Protein AF-A0A662P7M4-F1 (afdb_monomer_lite)

Sequence (134 aa):
MKQVIGKIIYSILTGQDYRIYVLATINKRFVDKVQELTAEIFKYKRRGGDWLENLLEETYRKKGKKNKFKLLWFGGLNEKTVKNMTGGTSKKEVCLDLGKKNIEALKLLLRDFESGEELYQIRVRIRKEREEVE

pLDDT: mean 92.31, std 6.59, range [65.62, 97.25]

Radius of gyration: 19.37 Å; chains: 1; bounding box: 47×41×51 Å

Foldseek 3Di:
DVVLVVQLVVCVVVVHDSVVSVVVVVVVVVVVVVVVLLVQLVVLLVVDDPSLLVSLVVLLPDDDPVSLQSNQVSLVHDQVVLCVVVVGDSPSVSSSVSSVVSVVVVVVVVVVVVPDPDDDDDDDWRDDDPDIGD

Secondary structure (DSSP, 8-state):
-HHHHHHHHHHHHTT---HHHHHHHHHHHHHHHHHHHHHHHHHHHHH-SSHHHHHHHHHHHS-SHHHHHHHHHHTT--HHHHHHHTTS---HHHHHHHHHHHHHHHHHHHHHHHTSTTPPP----EEETTEEE-

Structure (mmCIF, N/CA/C/O backbone):
data_AF-A0A662P7M4-F1
#
_entry.id   AF-A0A662P7M4-F1
#
loop_
_atom_site.group_PDB
_atom_site.id
_atom_site.type_symbol
_atom_site.label_atom_id
_atom_site.label_alt_id
_atom_site.label_comp_id
_atom_site.label_asym_id
_atom_site.label_entity_id
_atom_site.label_seq_id
_atom_site.pdbx_PDB_ins_code
_atom_site.Cartn_x
_atom_site.Cartn_y
_atom_site.Cartn_z
_atom_site.occupancy
_atom_site.B_iso_or_equiv
_atom_site.auth_seq_id
_atom_site.auth_comp_id
_atom_site.auth_asym_id
_atom_site.auth_atom_id
_atom_site.pdbx_PDB_model_num
ATOM 1 N N . MET A 1 1 ? 9.884 -13.500 -16.780 1.00 67.56 1 MET A N 1
ATOM 2 C CA . MET A 1 1 ? 10.806 -12.341 -16.888 1.00 67.56 1 MET A CA 1
ATOM 3 C C . MET A 1 1 ? 11.870 -12.528 -17.960 1.00 67.56 1 MET A C 1
ATOM 5 O O . MET A 1 1 ? 11.949 -11.661 -18.815 1.00 67.56 1 MET A O 1
ATOM 9 N N . LYS A 1 2 ? 12.633 -13.637 -17.975 1.00 73.44 2 LYS A N 1
ATOM 10 C CA . LYS A 1 2 ? 13.684 -13.879 -18.988 1.00 73.44 2 LYS A CA 1
ATOM 11 C C . LYS A 1 2 ? 13.194 -13.710 -20.440 1.00 73.44 2 LYS A C 1
ATOM 13 O O . LYS A 1 2 ? 13.837 -13.018 -21.213 1.00 73.44 2 LYS A O 1
ATOM 18 N N . GLN A 1 3 ? 12.004 -14.222 -20.766 1.00 81.50 3 GLN A N 1
ATOM 19 C CA . GLN A 1 3 ? 11.399 -14.066 -22.100 1.00 81.50 3 GLN A CA 1
ATOM 20 C C . GLN A 1 3 ? 11.034 -12.611 -22.460 1.00 81.50 3 GLN A C 1
ATOM 22 O O . GLN A 1 3 ? 11.193 -12.210 -23.605 1.00 81.50 3 GLN A O 1
ATOM 27 N N . VAL A 1 4 ? 10.572 -11.800 -21.499 1.00 85.56 4 VAL A N 1
ATOM 28 C CA . VAL A 1 4 ? 10.200 -10.388 -21.743 1.00 85.56 4 VAL A CA 1
ATOM 29 C C . VAL A 1 4 ? 11.446 -9.523 -21.913 1.00 85.56 4 VAL A C 1
ATOM 31 O O . VAL A 1 4 ? 11.490 -8.690 -22.808 1.00 85.56 4 VAL A O 1
ATOM 34 N N . ILE A 1 5 ? 12.485 -9.767 -21.108 1.00 88.56 5 ILE A N 1
ATOM 35 C CA . ILE A 1 5 ? 13.785 -9.098 -21.254 1.00 88.56 5 ILE A CA 1
ATOM 36 C C . ILE A 1 5 ? 14.405 -9.438 -22.612 1.00 88.56 5 ILE A C 1
ATOM 38 O O . ILE A 1 5 ? 14.873 -8.537 -23.296 1.00 88.56 5 ILE A O 1
ATOM 42 N N . GLY A 1 6 ? 14.336 -10.703 -23.041 1.00 91.56 6 GLY A N 1
ATOM 43 C CA . GLY A 1 6 ? 14.779 -11.105 -24.378 1.00 91.56 6 GLY A CA 1
ATOM 44 C C . GLY A 1 6 ? 14.064 -10.335 -25.492 1.00 91.56 6 GLY A C 1
ATOM 45 O O . GLY A 1 6 ? 14.719 -9.835 -26.397 1.00 91.56 6 GLY A O 1
ATOM 46 N N . LYS A 1 7 ? 12.740 -10.151 -25.384 1.00 92.06 7 LYS A N 1
ATOM 47 C CA . LYS A 1 7 ? 11.961 -9.341 -26.337 1.00 92.06 7 LYS A CA 1
ATOM 48 C C . LYS A 1 7 ? 12.345 -7.860 -26.319 1.00 92.06 7 LYS A C 1
ATOM 50 O O . LYS A 1 7 ? 12.391 -7.251 -27.382 1.00 92.06 7 LYS A O 1
ATOM 55 N N . ILE A 1 8 ? 12.650 -7.295 -25.147 1.00 93.12 8 ILE A N 1
ATOM 56 C CA . ILE A 1 8 ? 13.154 -5.916 -25.027 1.00 93.12 8 ILE A CA 1
ATOM 57 C C . ILE A 1 8 ? 14.497 -5.788 -25.747 1.00 93.12 8 ILE A C 1
ATOM 59 O O . ILE A 1 8 ? 14.638 -4.919 -26.599 1.00 93.12 8 ILE A O 1
ATOM 63 N N . ILE A 1 9 ? 15.452 -6.670 -25.436 1.00 94.31 9 ILE A N 1
ATOM 64 C CA . ILE A 1 9 ? 16.792 -6.656 -26.037 1.00 94.31 9 ILE A CA 1
ATOM 65 C C . ILE A 1 9 ? 16.688 -6.806 -27.554 1.00 94.31 9 ILE A C 1
ATOM 67 O O . ILE A 1 9 ? 17.241 -5.986 -28.275 1.00 94.31 9 ILE A O 1
ATOM 71 N N . TYR A 1 10 ? 15.932 -7.795 -28.036 1.00 95.44 10 TYR A N 1
ATOM 72 C CA . TYR A 1 10 ? 15.714 -8.000 -29.466 1.00 95.44 10 TYR A CA 1
ATOM 73 C C . TYR A 1 10 ? 15.129 -6.751 -30.133 1.00 95.44 10 TYR A C 1
ATOM 75 O O . TYR A 1 10 ? 15.695 -6.265 -31.102 1.00 95.44 10 TYR A O 1
ATOM 83 N N . SER A 1 11 ? 14.060 -6.180 -29.566 1.00 95.38 11 SER A N 1
ATOM 84 C CA . SER A 1 11 ? 13.398 -5.002 -30.141 1.00 95.38 11 SER A CA 1
ATOM 85 C C . SER A 1 11 ? 14.331 -3.791 -30.203 1.00 95.38 11 SER A C 1
ATOM 87 O O . SER A 1 11 ? 14.336 -3.084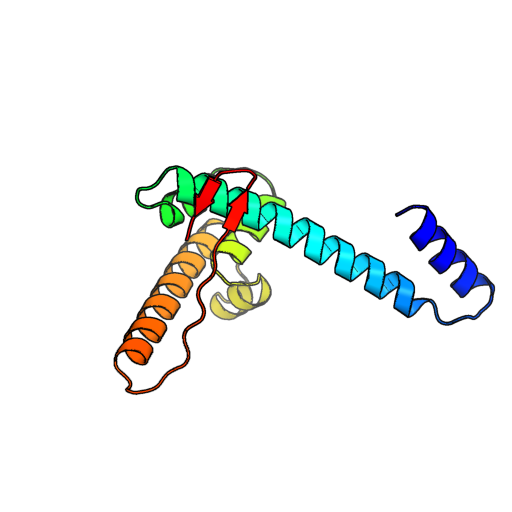 -31.204 1.00 95.38 11 SER A O 1
ATOM 89 N N . ILE A 1 12 ? 15.166 -3.584 -29.177 1.00 95.69 12 ILE A N 1
ATOM 90 C CA . ILE A 1 12 ? 16.203 -2.540 -29.182 1.00 95.69 12 ILE A CA 1
ATOM 91 C C . ILE A 1 12 ? 17.207 -2.788 -30.313 1.00 95.69 12 ILE A C 1
ATOM 93 O O . ILE A 1 12 ? 17.497 -1.872 -31.077 1.00 95.69 12 ILE A O 1
ATOM 97 N N . LEU A 1 13 ? 17.712 -4.020 -30.439 1.00 97.12 13 LEU A N 1
ATOM 98 C CA . LEU A 1 13 ? 18.697 -4.381 -31.463 1.00 97.12 13 LEU A CA 1
ATOM 99 C C . LEU A 1 13 ? 18.141 -4.257 -32.888 1.00 97.12 13 LEU A C 1
ATOM 101 O O . LEU A 1 13 ? 18.895 -3.949 -33.805 1.00 97.12 13 LEU A O 1
ATOM 105 N N . THR A 1 14 ? 16.838 -4.463 -33.081 1.00 96.94 14 THR A N 1
ATOM 106 C CA . THR A 1 14 ? 16.178 -4.366 -34.392 1.00 96.94 14 THR A CA 1
ATOM 107 C C . THR A 1 14 ? 15.501 -3.017 -34.652 1.00 96.94 14 THR A C 1
ATOM 109 O O . THR A 1 14 ? 14.762 -2.898 -35.625 1.00 96.94 14 THR A O 1
ATOM 112 N N . GLY A 1 15 ? 15.672 -2.014 -33.782 1.00 95.12 15 GLY A N 1
ATOM 113 C CA . GLY A 1 15 ? 15.034 -0.697 -33.934 1.00 95.12 15 GLY A CA 1
ATOM 114 C C . GLY A 1 15 ? 13.501 -0.706 -33.827 1.00 95.12 15 GLY A C 1
ATOM 115 O O . GLY A 1 15 ? 12.839 0.211 -34.304 1.00 95.12 15 GLY A O 1
ATOM 116 N N . GLN A 1 16 ? 12.924 -1.743 -33.217 1.00 96.12 16 GLN A N 1
ATOM 117 C CA . GLN A 1 16 ? 11.486 -1.874 -32.988 1.00 96.12 16 GLN A CA 1
ATOM 118 C C . GLN A 1 16 ? 11.072 -1.229 -31.658 1.00 96.12 16 GLN A C 1
ATOM 120 O O . GLN A 1 16 ? 11.851 -1.156 -30.703 1.00 96.12 16 GLN A O 1
ATOM 125 N N . ASP A 1 17 ?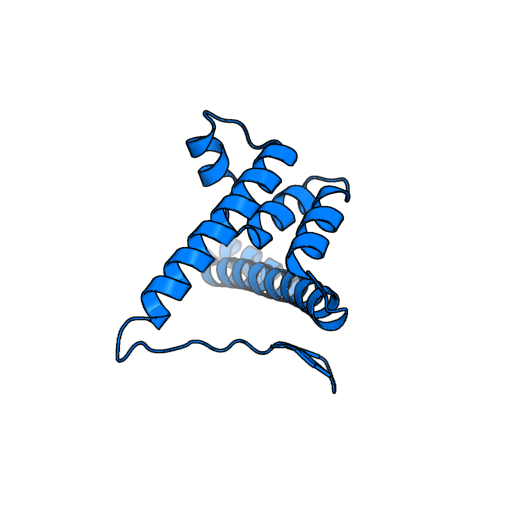 9.811 -0.796 -31.562 1.00 94.50 17 ASP A N 1
ATOM 126 C CA . ASP A 1 17 ? 9.284 -0.229 -30.320 1.00 94.50 17 ASP A CA 1
ATOM 127 C C . ASP A 1 17 ? 9.213 -1.291 -29.211 1.00 94.50 17 ASP A C 1
ATOM 129 O O . ASP A 1 17 ? 8.397 -2.213 -29.223 1.00 94.50 17 ASP A O 1
ATOM 133 N N . TYR A 1 18 ? 10.076 -1.134 -28.212 1.00 94.69 18 TYR A N 1
ATOM 134 C CA . TYR A 1 18 ? 10.198 -2.045 -27.080 1.00 94.69 18 TYR A CA 1
ATOM 135 C C . TYR A 1 18 ? 9.332 -1.635 -25.878 1.00 94.69 18 TYR A C 1
ATOM 137 O O . TYR A 1 18 ? 9.244 -2.382 -24.894 1.00 94.69 18 TYR A O 1
ATOM 145 N N . ARG A 1 19 ? 8.698 -0.451 -25.910 1.00 95.25 19 ARG A N 1
ATOM 146 C CA . ARG A 1 19 ? 8.031 0.148 -24.740 1.00 95.25 19 ARG A CA 1
ATOM 147 C C . ARG A 1 19 ? 6.887 -0.710 -24.220 1.00 95.25 19 ARG A C 1
ATOM 149 O O . ARG A 1 19 ? 6.701 -0.788 -23.007 1.00 95.25 19 ARG A O 1
ATOM 156 N N . ILE A 1 20 ? 6.185 -1.432 -25.092 1.00 94.00 20 ILE A N 1
ATOM 157 C CA . ILE A 1 20 ? 5.111 -2.347 -24.683 1.00 94.00 20 ILE A CA 1
ATOM 158 C C . ILE A 1 20 ? 5.611 -3.443 -23.726 1.00 94.00 20 ILE A C 1
ATOM 160 O O . ILE A 1 20 ? 4.949 -3.774 -22.741 1.00 94.00 20 ILE A O 1
ATOM 164 N N . TYR A 1 21 ? 6.824 -3.955 -23.940 1.00 93.69 21 TYR A N 1
ATOM 165 C CA . TYR A 1 21 ? 7.429 -4.978 -23.083 1.00 93.69 21 TYR A CA 1
ATOM 166 C C . TYR A 1 21 ? 7.939 -4.397 -21.755 1.00 93.69 21 TYR A C 1
ATOM 168 O O . TYR A 1 21 ? 7.907 -5.065 -20.714 1.00 93.69 21 TYR A O 1
ATOM 176 N N . VAL A 1 22 ? 8.368 -3.133 -21.765 1.00 93.31 22 VAL A N 1
ATOM 177 C CA . VAL A 1 22 ? 8.705 -2.387 -20.543 1.00 93.31 22 VAL A CA 1
ATOM 178 C C . VAL A 1 22 ? 7.452 -2.157 -19.703 1.00 93.31 22 VAL A C 1
ATOM 180 O O . VAL A 1 22 ? 7.458 -2.478 -18.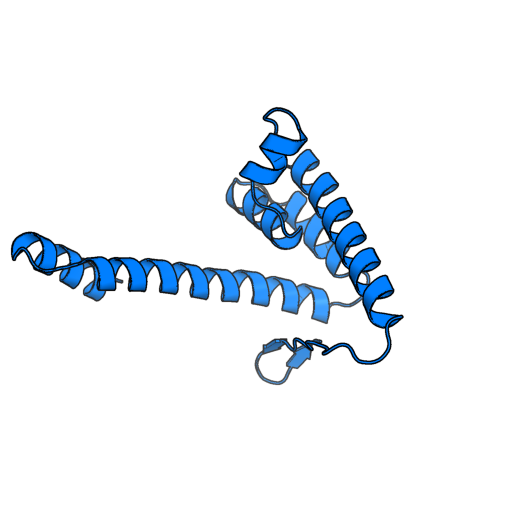514 1.00 93.31 22 VAL A O 1
ATOM 183 N N . LEU A 1 23 ? 6.357 -1.702 -20.318 1.00 94.00 23 LEU A N 1
ATOM 184 C CA . LEU A 1 23 ? 5.063 -1.540 -19.654 1.00 94.00 23 LEU A CA 1
ATOM 185 C C . LEU A 1 23 ? 4.564 -2.864 -19.073 1.00 94.00 23 LEU A C 1
ATOM 187 O O . LEU A 1 23 ? 4.165 -2.904 -17.913 1.00 94.00 23 LEU A O 1
ATOM 191 N N . ALA A 1 24 ? 4.686 -3.972 -19.810 1.00 93.12 24 ALA A N 1
ATOM 192 C CA . ALA A 1 24 ? 4.354 -5.297 -19.287 1.00 93.12 24 ALA A CA 1
ATOM 193 C C . ALA A 1 24 ? 5.169 -5.651 -18.027 1.00 93.12 24 ALA A C 1
ATOM 195 O O . ALA A 1 24 ? 4.641 -6.224 -17.072 1.00 93.12 24 ALA A O 1
ATOM 196 N N . THR A 1 25 ? 6.449 -5.271 -17.983 1.00 92.06 25 THR A N 1
ATOM 197 C CA . THR A 1 25 ? 7.308 -5.483 -16.808 1.00 92.06 25 THR A CA 1
ATOM 198 C C . THR A 1 25 ? 6.884 -4.611 -15.623 1.00 92.06 25 THR A C 1
ATOM 200 O O . THR A 1 25 ? 6.872 -5.089 -14.487 1.00 92.06 25 THR A O 1
ATOM 203 N N . ILE A 1 26 ? 6.508 -3.354 -15.870 1.00 92.81 26 ILE A N 1
ATOM 204 C CA . ILE A 1 26 ? 5.983 -2.437 -14.846 1.00 92.81 26 ILE A CA 1
ATOM 205 C C . ILE A 1 26 ? 4.659 -2.969 -14.288 1.00 92.81 26 ILE A C 1
ATOM 207 O O . ILE A 1 26 ? 4.525 -3.108 -13.073 1.00 92.81 26 ILE A O 1
ATOM 211 N N . ASN A 1 27 ? 3.729 -3.357 -15.162 1.00 93.81 27 ASN A N 1
ATOM 212 C CA . ASN A 1 27 ? 2.427 -3.906 -14.784 1.00 93.81 27 ASN A CA 1
ATOM 213 C C . ASN A 1 27 ? 2.573 -5.192 -13.972 1.00 93.81 27 ASN A C 1
ATOM 215 O O . ASN A 1 27 ? 1.902 -5.358 -12.957 1.00 93.81 27 ASN A O 1
ATOM 219 N N . LYS A 1 28 ? 3.511 -6.073 -14.340 1.00 93.12 28 LYS A N 1
ATOM 220 C CA . LYS A 1 28 ? 3.813 -7.254 -13.527 1.00 93.12 28 LYS A CA 1
ATOM 221 C C . LYS A 1 28 ? 4.270 -6.870 -12.118 1.00 93.12 28 LYS A C 1
ATOM 223 O O . LYS A 1 28 ? 3.758 -7.415 -11.149 1.00 93.12 28 LYS A O 1
ATOM 228 N N . ARG A 1 29 ? 5.209 -5.924 -11.990 1.00 92.50 29 ARG A N 1
ATOM 229 C CA . ARG A 1 29 ? 5.690 -5.459 -10.675 1.00 92.50 29 ARG A CA 1
ATOM 230 C C . ARG A 1 29 ? 4.568 -4.843 -9.843 1.00 92.50 29 ARG A C 1
ATOM 232 O O . ARG A 1 29 ? 4.560 -5.026 -8.629 1.00 92.50 29 ARG A O 1
ATOM 239 N N . PHE A 1 30 ? 3.646 -4.128 -10.484 1.00 93.62 30 PHE A N 1
ATOM 240 C CA . PHE A 1 30 ? 2.454 -3.594 -9.836 1.00 93.62 30 PHE A CA 1
ATOM 241 C C . PHE A 1 30 ? 1.564 -4.722 -9.300 1.00 93.62 30 PHE A C 1
ATOM 243 O O . PHE A 1 30 ? 1.287 -4.741 -8.106 1.00 93.62 30 PHE A O 1
ATOM 250 N N . VAL A 1 31 ? 1.201 -5.705 -10.130 1.00 95.81 31 VAL A N 1
ATOM 251 C CA . VAL A 1 31 ? 0.368 -6.847 -9.709 1.00 95.81 31 VAL A CA 1
ATOM 252 C C . VAL A 1 31 ? 1.037 -7.648 -8.591 1.00 95.81 31 VAL A C 1
ATOM 254 O O . VAL A 1 31 ? 0.402 -7.911 -7.572 1.00 95.81 31 VAL A O 1
ATOM 257 N N . ASP A 1 32 ? 2.327 -7.971 -8.731 1.00 95.56 32 ASP A N 1
ATOM 258 C CA . ASP A 1 32 ? 3.095 -8.685 -7.703 1.00 95.56 32 ASP A CA 1
ATOM 259 C C . ASP A 1 32 ? 3.086 -7.890 -6.372 1.00 95.56 32 ASP A C 1
ATOM 261 O O . ASP A 1 32 ? 3.008 -8.466 -5.284 1.00 95.56 32 ASP A O 1
ATOM 265 N N . LYS A 1 33 ? 3.127 -6.548 -6.438 1.00 94.56 33 LYS A N 1
ATOM 266 C CA . LYS A 1 33 ? 3.054 -5.681 -5.256 1.00 94.56 33 LYS A CA 1
ATOM 267 C C . LYS A 1 33 ? 1.664 -5.653 -4.630 1.00 94.56 33 LYS A C 1
ATOM 269 O O . LYS A 1 33 ? 1.569 -5.735 -3.408 1.00 94.56 33 LYS A O 1
ATOM 274 N N . VAL A 1 34 ? 0.618 -5.529 -5.444 1.00 94.50 34 VAL A N 1
ATOM 275 C CA . VAL A 1 34 ? -0.774 -5.561 -4.983 1.00 94.50 34 VAL A CA 1
ATOM 276 C C . VAL A 1 34 ? -1.032 -6.878 -4.261 1.00 94.50 34 VAL A C 1
ATOM 278 O O . VAL A 1 34 ? -1.463 -6.849 -3.117 1.00 94.50 34 VAL A O 1
ATOM 281 N N . GLN A 1 35 ? -0.648 -8.015 -4.849 1.00 95.75 35 GLN A N 1
ATOM 282 C CA . GLN A 1 35 ? -0.781 -9.321 -4.196 1.00 95.75 35 GLN A CA 1
ATOM 283 C C . GLN A 1 35 ? -0.056 -9.387 -2.846 1.00 95.75 35 GLN A C 1
ATOM 285 O O . GLN A 1 35 ? -0.627 -9.874 -1.871 1.00 95.75 35 GLN A O 1
ATOM 290 N N . GLU A 1 36 ? 1.177 -8.873 -2.760 1.00 95.88 36 GLU A N 1
ATOM 291 C CA . GLU A 1 36 ? 1.928 -8.825 -1.500 1.00 95.88 36 GLU A CA 1
ATOM 292 C C . GLU A 1 36 ? 1.188 -8.019 -0.417 1.00 95.88 36 GLU A C 1
ATOM 294 O O . GLU A 1 36 ? 1.056 -8.487 0.714 1.00 95.88 36 GLU A O 1
ATOM 299 N N . LEU A 1 37 ? 0.696 -6.823 -0.752 1.00 96.06 37 LEU A N 1
ATOM 300 C CA . LEU A 1 37 ? 0.004 -5.950 0.202 1.00 96.06 37 LEU A CA 1
ATOM 301 C C . LEU A 1 37 ? -1.366 -6.510 0.596 1.00 96.06 37 LEU A C 1
ATOM 303 O O . LEU A 1 37 ? -1.697 -6.527 1.780 1.00 96.06 37 LEU A O 1
ATOM 307 N N . THR A 1 38 ? -2.132 -7.025 -0.367 1.00 96.19 38 THR A N 1
ATOM 308 C CA . THR A 1 38 ? -3.428 -7.674 -0.135 1.00 96.19 38 THR A CA 1
ATOM 309 C C . THR A 1 38 ? -3.286 -8.884 0.786 1.00 96.19 38 THR A C 1
ATOM 311 O O . THR A 1 38 ? -4.102 -9.056 1.687 1.00 96.19 38 THR A O 1
ATOM 314 N N . ALA A 1 39 ? -2.235 -9.696 0.624 1.00 96.44 39 ALA A N 1
ATOM 315 C CA . ALA A 1 39 ? -1.977 -10.836 1.502 1.00 96.44 39 ALA A CA 1
ATOM 316 C C . ALA A 1 39 ? -1.681 -10.410 2.951 1.00 96.44 39 ALA A C 1
ATOM 318 O O . ALA A 1 39 ? -2.123 -11.076 3.891 1.00 96.44 39 ALA A O 1
ATOM 319 N N . GLU A 1 40 ? -0.957 -9.303 3.148 1.00 96.50 40 GLU A N 1
ATOM 320 C CA . GLU A 1 40 ? -0.758 -8.742 4.485 1.00 96.50 40 GLU A CA 1
ATOM 321 C C . GLU A 1 40 ? -2.079 -8.235 5.063 1.00 96.50 40 GLU A C 1
ATOM 323 O O . GLU A 1 40 ? -2.454 -8.683 6.143 1.00 96.50 40 GLU A O 1
ATOM 328 N N . ILE A 1 41 ? -2.831 -7.406 4.332 1.00 96.69 41 ILE A N 1
ATOM 329 C CA . ILE A 1 41 ? -4.139 -6.898 4.781 1.00 96.69 41 ILE A CA 1
ATOM 330 C C . ILE A 1 41 ? -5.065 -8.053 5.178 1.00 96.69 41 ILE A C 1
ATOM 332 O O . ILE A 1 41 ? -5.622 -8.031 6.274 1.00 96.69 41 ILE A O 1
ATOM 336 N N . PHE A 1 42 ? -5.166 -9.094 4.346 1.00 97.00 42 PHE A N 1
ATOM 337 C CA . PHE A 1 42 ? -5.965 -10.286 4.632 1.00 97.00 42 PHE A CA 1
ATOM 338 C C . PHE A 1 42 ? -5.587 -10.923 5.972 1.00 97.00 42 PHE A C 1
ATOM 340 O O . PHE A 1 42 ? -6.450 -11.209 6.799 1.00 97.00 42 PHE A O 1
ATOM 347 N N . LYS A 1 43 ? -4.283 -11.112 6.215 1.00 96.44 43 LYS A N 1
ATOM 348 C CA . LYS A 1 43 ? -3.777 -11.721 7.449 1.00 96.44 43 LYS A CA 1
ATOM 349 C C . LYS A 1 43 ? -4.179 -10.919 8.688 1.00 96.44 43 LYS A C 1
ATOM 351 O O . LYS A 1 43 ? -4.552 -11.527 9.687 1.00 96.44 43 LYS A O 1
ATOM 356 N N . TYR A 1 44 ? -4.078 -9.590 8.646 1.00 97.12 44 TYR A N 1
ATOM 357 C CA . TYR A 1 44 ? -4.451 -8.756 9.792 1.00 97.12 44 TYR A CA 1
ATOM 358 C C . TYR A 1 44 ? -5.965 -8.668 9.958 1.00 97.12 44 TYR A C 1
ATOM 360 O O . TYR A 1 44 ? -6.438 -8.863 11.071 1.00 97.12 44 TYR A O 1
ATOM 368 N N . LYS A 1 45 ? -6.731 -8.483 8.875 1.00 95.94 45 LYS A N 1
ATOM 369 C CA . LYS A 1 45 ? -8.200 -8.495 8.942 1.00 95.94 45 LYS A CA 1
ATOM 370 C C . LYS A 1 45 ? -8.737 -9.797 9.530 1.00 95.94 45 LYS A C 1
ATOM 372 O O . LYS A 1 45 ? -9.578 -9.757 10.419 1.00 95.94 45 LYS A O 1
ATOM 377 N N . ARG A 1 46 ? -8.193 -10.947 9.113 1.00 95.44 46 ARG A N 1
ATOM 378 C CA . ARG A 1 46 ? -8.580 -12.265 9.641 1.00 95.44 46 ARG A CA 1
ATOM 379 C C . ARG A 1 46 ? -8.303 -12.418 11.142 1.00 95.44 46 ARG A C 1
ATOM 381 O O . ARG A 1 46 ? -9.048 -13.113 11.821 1.00 95.44 46 ARG A O 1
ATOM 388 N N . ARG A 1 47 ? -7.238 -11.799 11.666 1.00 94.06 47 ARG A N 1
ATOM 389 C CA . ARG A 1 47 ? -6.935 -11.810 13.111 1.00 94.06 47 ARG A CA 1
ATOM 390 C C . ARG A 1 47 ? -7.966 -11.023 13.932 1.00 94.06 47 ARG A C 1
ATOM 392 O O . ARG A 1 47 ? -8.083 -11.285 15.124 1.00 94.06 47 ARG A O 1
ATOM 399 N N . GLY A 1 48 ? -8.698 -10.096 13.310 1.00 91.81 48 GLY A N 1
ATOM 400 C CA . GLY A 1 48 ? -9.668 -9.232 13.979 1.00 91.81 48 GLY A CA 1
ATOM 401 C C . GLY A 1 48 ? -9.024 -8.146 14.849 1.00 91.81 48 GLY A C 1
ATOM 402 O O . GLY A 1 48 ? -7.831 -7.852 14.732 1.00 91.81 48 GLY A O 1
ATOM 403 N N . GLY A 1 49 ? -9.838 -7.536 15.717 1.00 93.62 49 GLY A N 1
ATOM 404 C CA . GLY A 1 49 ? -9.437 -6.411 16.567 1.00 93.62 49 GLY A CA 1
ATOM 405 C C . GLY A 1 49 ? -9.130 -5.142 15.768 1.00 93.62 49 GLY A C 1
ATOM 406 O O . GLY A 1 49 ? -9.636 -4.955 14.658 1.00 93.62 49 GLY A O 1
ATOM 407 N N . ASP A 1 50 ? -8.270 -4.280 16.315 1.00 94.69 50 ASP A N 1
ATOM 408 C CA . ASP A 1 50 ? -7.750 -3.109 15.598 1.00 94.69 50 ASP A CA 1
ATOM 409 C C . ASP A 1 50 ? -6.677 -3.531 14.579 1.00 94.69 50 ASP A C 1
ATOM 411 O O . ASP A 1 50 ? -5.469 -3.342 14.744 1.00 94.69 50 ASP A O 1
ATOM 415 N N . TRP A 1 51 ? -7.124 -4.238 13.543 1.00 95.50 51 TRP A N 1
ATOM 416 C CA . TRP A 1 51 ? -6.253 -4.871 12.559 1.00 95.50 51 TRP A CA 1
ATOM 417 C C . TRP A 1 51 ? -5.358 -3.858 11.835 1.00 95.50 51 TRP A C 1
ATOM 419 O O . TRP A 1 51 ? -4.239 -4.202 11.450 1.00 95.50 51 TRP A O 1
ATOM 429 N N . LEU A 1 52 ? -5.844 -2.628 11.642 1.00 95.38 52 LEU A N 1
ATOM 430 C CA . LEU A 1 52 ? -5.146 -1.586 10.901 1.00 95.38 52 LEU A CA 1
ATOM 431 C C . LEU A 1 52 ? -4.019 -0.986 11.737 1.00 95.38 52 LEU A C 1
ATOM 433 O O . LEU A 1 52 ? -2.892 -0.898 11.251 1.00 95.38 52 LEU A O 1
ATOM 437 N N . GLU A 1 53 ? -4.288 -0.652 12.999 1.00 95.56 53 GLU A N 1
ATOM 438 C CA . GLU A 1 53 ? -3.253 -0.183 13.918 1.00 95.56 53 GLU A CA 1
ATOM 439 C C . GLU A 1 53 ? -2.164 -1.248 14.095 1.00 95.56 53 GLU A C 1
ATOM 441 O O . GLU A 1 53 ? -0.972 -0.972 13.930 1.00 95.56 53 GLU A O 1
ATOM 446 N N . ASN A 1 54 ? -2.570 -2.505 14.298 1.00 96.75 54 ASN A N 1
ATOM 447 C CA . ASN A 1 54 ? -1.643 -3.631 14.391 1.00 96.75 54 ASN A CA 1
ATOM 448 C C . ASN A 1 54 ? -0.790 -3.790 13.120 1.00 96.75 54 ASN A C 1
ATOM 450 O O . ASN A 1 54 ? 0.421 -4.009 13.211 1.00 96.75 54 ASN A O 1
ATOM 454 N N . LEU A 1 55 ? -1.388 -3.645 11.931 1.00 97.25 55 LEU A N 1
ATOM 455 C CA . LEU A 1 55 ? -0.672 -3.689 10.654 1.00 97.25 55 LEU A CA 1
ATOM 456 C C . LEU A 1 55 ? 0.395 -2.590 10.566 1.00 97.25 55 LEU A C 1
ATOM 458 O O . LEU A 1 55 ? 1.527 -2.867 10.149 1.00 97.25 55 LEU A O 1
ATOM 462 N N . LEU A 1 56 ? 0.052 -1.357 10.944 1.00 96.94 56 LEU A N 1
ATOM 463 C CA . LEU A 1 56 ? 0.958 -0.210 10.886 1.00 96.94 56 LEU A CA 1
ATOM 464 C C . LEU A 1 56 ? 2.104 -0.348 11.894 1.00 96.94 56 LEU A C 1
ATOM 466 O O . LEU A 1 56 ? 3.268 -0.223 11.505 1.00 96.94 56 LEU A O 1
ATOM 470 N N . GLU A 1 57 ? 1.802 -0.684 13.147 1.00 96.00 57 GLU A N 1
ATOM 471 C CA . GLU A 1 57 ? 2.784 -0.836 14.225 1.00 96.00 57 GLU A CA 1
ATOM 472 C C . GLU A 1 57 ? 3.749 -2.002 13.978 1.00 96.00 57 GLU A C 1
ATOM 474 O O . GLU A 1 57 ? 4.975 -1.845 14.050 1.00 96.00 57 GLU A O 1
ATOM 479 N N . GLU A 1 58 ? 3.242 -3.179 13.598 1.00 96.25 58 GLU A N 1
ATOM 480 C CA . GLU A 1 58 ? 4.103 -4.312 13.247 1.00 96.25 58 GLU A CA 1
ATOM 481 C C . GLU A 1 58 ? 4.971 -3.991 12.015 1.00 96.25 58 GLU A C 1
ATOM 483 O O . GLU A 1 58 ? 6.155 -4.344 11.969 1.00 96.25 58 GLU A O 1
ATOM 488 N N . THR A 1 59 ? 4.437 -3.275 11.017 1.00 96.69 59 THR A N 1
ATOM 489 C CA . THR A 1 59 ? 5.217 -2.826 9.848 1.00 96.69 59 THR A CA 1
ATOM 490 C C . THR A 1 59 ? 6.281 -1.796 10.237 1.00 96.69 59 THR A C 1
ATOM 492 O O . THR A 1 59 ? 7.412 -1.836 9.729 1.00 96.69 59 THR A O 1
ATOM 495 N N . TYR A 1 60 ? 5.969 -0.902 11.175 1.00 96.19 60 TYR A N 1
ATOM 496 C CA . TYR A 1 60 ? 6.898 0.072 11.736 1.00 96.19 60 TYR A CA 1
ATOM 497 C C . TYR A 1 60 ? 8.055 -0.593 12.502 1.00 96.19 60 TYR A C 1
ATOM 499 O O . TYR A 1 60 ? 9.206 -0.181 12.346 1.00 96.19 60 TYR A O 1
ATOM 507 N N . ARG A 1 61 ? 7.818 -1.698 13.210 1.00 96.44 61 ARG A N 1
ATOM 508 C CA . ARG A 1 61 ? 8.881 -2.434 13.921 1.00 96.44 61 ARG A CA 1
ATOM 509 C C . ARG A 1 61 ? 9.840 -3.185 12.988 1.00 96.44 61 ARG A C 1
ATOM 511 O O . ARG A 1 61 ? 11.020 -3.343 13.301 1.00 96.44 61 ARG A O 1
ATOM 518 N N . LYS A 1 62 ? 9.386 -3.620 11.805 1.00 95.19 62 LYS A N 1
ATOM 519 C CA . LYS A 1 62 ? 10.233 -4.358 10.842 1.00 95.19 62 LYS A CA 1
ATOM 520 C C . LYS A 1 62 ? 11.339 -3.476 10.239 1.00 95.19 62 LYS A C 1
ATOM 522 O O . LYS A 1 62 ? 11.070 -2.430 9.645 1.00 95.19 62 LYS A O 1
ATOM 527 N N . LYS A 1 63 ? 12.598 -3.916 10.300 1.00 90.75 63 LYS A N 1
ATOM 528 C CA . LYS A 1 63 ? 13.753 -3.179 9.743 1.00 90.75 63 LYS A CA 1
ATOM 529 C C . LYS A 1 63 ? 13.758 -3.152 8.205 1.00 90.75 63 LYS A C 1
ATOM 531 O O . LYS A 1 63 ? 13.148 -3.994 7.553 1.00 90.75 63 LYS A O 1
ATOM 536 N N . GLY A 1 64 ? 14.479 -2.196 7.619 1.00 89.50 64 GLY A N 1
ATOM 537 C CA . GLY A 1 64 ? 14.765 -2.143 6.180 1.00 89.50 64 GLY A CA 1
ATOM 538 C C . GLY A 1 64 ? 13.877 -1.196 5.363 1.00 89.50 64 GLY A C 1
ATOM 539 O O . GLY A 1 64 ? 12.704 -0.967 5.665 1.00 89.50 64 GLY A O 1
ATOM 540 N N . LYS A 1 65 ? 14.451 -0.666 4.272 1.00 88.06 65 LYS A N 1
ATOM 541 C CA . LYS A 1 65 ? 13.835 0.355 3.400 1.00 88.06 65 LYS A CA 1
ATOM 542 C C . LYS A 1 65 ? 12.485 -0.082 2.820 1.00 88.06 65 LYS A C 1
ATOM 544 O O . LYS A 1 65 ? 11.570 0.728 2.713 1.00 88.06 65 LYS A O 1
ATOM 549 N N . LYS A 1 66 ? 12.327 -1.375 2.509 1.00 91.06 66 LYS A N 1
ATOM 550 C CA . LYS A 1 66 ? 11.069 -1.944 1.996 1.00 91.06 66 LYS A CA 1
ATOM 551 C C . LYS A 1 66 ? 9.896 -1.708 2.956 1.00 91.06 66 LYS A C 1
ATOM 553 O O . LYS A 1 66 ? 8.806 -1.382 2.503 1.00 91.06 66 LYS A O 1
ATOM 558 N N . ASN A 1 67 ? 10.124 -1.820 4.264 1.00 93.19 67 ASN A N 1
ATOM 559 C CA . ASN A 1 67 ? 9.067 -1.652 5.262 1.00 93.19 67 ASN A CA 1
ATOM 560 C C . ASN A 1 67 ? 8.694 -0.182 5.482 1.00 93.19 67 ASN A C 1
ATOM 562 O O . ASN A 1 67 ? 7.542 0.099 5.786 1.00 93.19 67 ASN A O 1
ATOM 566 N N . LYS A 1 68 ? 9.616 0.767 5.250 1.00 93.56 68 LYS A N 1
ATOM 567 C CA . LYS A 1 68 ? 9.261 2.197 5.170 1.00 93.56 68 LYS A CA 1
ATOM 568 C C . LYS A 1 68 ? 8.274 2.454 4.024 1.00 93.56 68 LYS A C 1
ATOM 570 O O . LYS A 1 68 ? 7.285 3.144 4.225 1.00 93.56 68 LYS A O 1
ATOM 575 N N . PHE A 1 69 ? 8.512 1.882 2.842 1.00 93.50 69 PHE A N 1
ATOM 576 C CA . PHE A 1 69 ? 7.585 2.047 1.716 1.00 93.50 69 PHE A CA 1
ATOM 577 C C . PHE A 1 69 ? 6.235 1.374 1.953 1.00 93.50 69 PHE A C 1
ATOM 579 O O . PHE A 1 69 ? 5.214 1.978 1.659 1.00 93.50 69 PHE A O 1
ATOM 586 N N . LYS A 1 70 ? 6.213 0.170 2.538 1.00 95.44 70 LYS A N 1
ATOM 587 C CA . LYS A 1 70 ? 4.951 -0.470 2.937 1.00 95.44 70 LYS A CA 1
ATOM 588 C C . LYS A 1 70 ? 4.150 0.389 3.901 1.00 95.44 70 LYS A C 1
ATOM 590 O O . LYS A 1 70 ? 2.954 0.535 3.710 1.00 95.44 70 LYS A O 1
ATOM 595 N N . LEU A 1 71 ? 4.818 0.982 4.886 1.00 95.69 71 LEU A N 1
ATOM 596 C CA . LEU A 1 71 ? 4.172 1.869 5.842 1.00 95.69 71 LEU A CA 1
ATOM 597 C C . LEU A 1 71 ? 3.523 3.078 5.153 1.00 95.69 71 LEU A C 1
ATOM 599 O O . LEU A 1 71 ? 2.372 3.388 5.432 1.00 95.69 71 LEU A O 1
ATOM 603 N N . LEU A 1 72 ? 4.234 3.702 4.208 1.00 95.38 72 LEU A N 1
ATOM 604 C CA . LEU A 1 72 ? 3.679 4.771 3.376 1.00 95.38 72 LEU A CA 1
ATOM 605 C C . LEU A 1 72 ? 2.450 4.293 2.590 1.00 95.38 72 LEU A C 1
ATOM 607 O O . LEU A 1 72 ? 1.418 4.951 2.629 1.00 95.38 72 LEU A O 1
ATOM 611 N N . TRP A 1 73 ? 2.532 3.132 1.934 1.00 95.81 73 TRP A N 1
ATOM 612 C CA . TRP A 1 73 ? 1.423 2.588 1.147 1.00 95.81 73 TRP A CA 1
ATOM 613 C C . TRP A 1 73 ? 0.199 2.236 1.996 1.00 95.81 73 TRP A C 1
ATOM 615 O O . TRP A 1 73 ? -0.911 2.570 1.598 1.00 95.81 73 TRP A O 1
ATOM 625 N N . PHE A 1 74 ? 0.380 1.620 3.168 1.00 96.19 74 PHE A N 1
ATOM 626 C CA . PHE A 1 74 ? -0.727 1.346 4.090 1.00 96.19 74 PHE A CA 1
ATOM 627 C C . PHE A 1 74 ? -1.344 2.630 4.656 1.00 96.19 74 PHE A C 1
ATOM 629 O O . PHE A 1 74 ? -2.549 2.677 4.861 1.00 96.19 74 PHE A O 1
ATOM 636 N N . GLY A 1 75 ? -0.543 3.682 4.841 1.00 95.38 75 GLY A N 1
ATOM 637 C CA . GLY A 1 75 ? -1.022 5.019 5.195 1.00 95.38 75 GLY A CA 1
ATOM 638 C C . GLY A 1 75 ? -1.650 5.806 4.039 1.00 95.38 75 GLY A C 1
ATOM 639 O O . GLY A 1 75 ? -2.058 6.943 4.248 1.00 95.38 75 GLY A O 1
ATOM 640 N N . GLY A 1 76 ? -1.699 5.260 2.817 1.00 95.00 76 GLY A N 1
ATOM 641 C CA . GLY A 1 76 ? -2.227 5.962 1.640 1.00 95.00 76 GLY A CA 1
ATOM 642 C C . GLY A 1 76 ? -1.346 7.117 1.147 1.00 95.00 76 GLY A C 1
ATOM 643 O O . GLY A 1 76 ? -1.837 8.0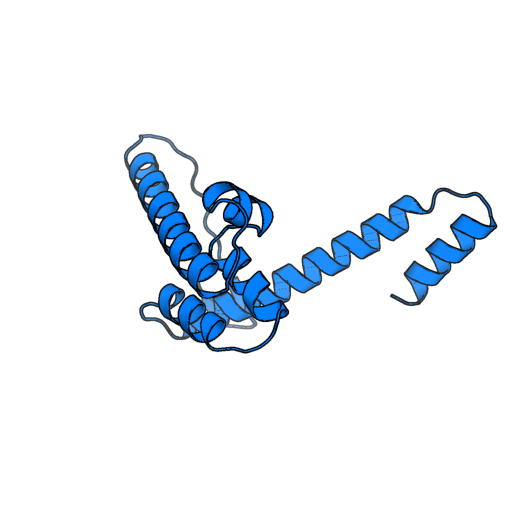40 0.505 1.00 95.00 76 GLY A O 1
ATOM 644 N N . LEU A 1 77 ? -0.046 7.087 1.447 1.00 95.62 77 LEU A N 1
ATOM 645 C CA . LEU A 1 77 ? 0.901 8.155 1.136 1.00 95.62 77 LEU A CA 1
ATOM 646 C C . LEU A 1 77 ? 2.039 7.665 0.236 1.00 95.62 77 LEU A C 1
ATOM 648 O O . LEU A 1 77 ? 2.382 6.484 0.168 1.00 95.62 77 LEU A O 1
ATOM 652 N N . ASN A 1 78 ? 2.686 8.614 -0.435 1.00 95.00 78 ASN A N 1
ATOM 653 C CA . ASN A 1 78 ? 3.972 8.397 -1.086 1.00 95.00 78 ASN A CA 1
ATOM 654 C C . ASN A 1 78 ? 5.055 9.264 -0.420 1.00 95.00 78 ASN A C 1
ATOM 656 O O . ASN A 1 78 ? 4.767 10.230 0.288 1.00 95.00 78 ASN A O 1
ATOM 660 N N . GLU A 1 79 ? 6.324 8.921 -0.647 1.00 95.06 79 GLU A N 1
ATOM 661 C CA . GLU A 1 79 ? 7.450 9.598 0.008 1.00 95.06 79 GLU A CA 1
ATOM 662 C C . GLU A 1 79 ? 7.555 11.084 -0.371 1.00 95.06 79 GLU A C 1
ATOM 664 O O . GLU A 1 79 ? 7.942 11.896 0.467 1.00 95.06 79 GLU A O 1
ATOM 669 N N . LYS A 1 80 ? 7.194 11.453 -1.607 1.00 96.00 80 LYS A N 1
ATOM 670 C CA . LYS A 1 80 ? 7.231 12.846 -2.072 1.00 96.00 80 LYS A CA 1
ATOM 671 C C . LYS A 1 80 ? 6.220 13.700 -1.306 1.00 96.00 80 LYS A C 1
ATOM 673 O O . LYS A 1 80 ? 6.585 14.773 -0.842 1.00 96.00 80 LYS A O 1
ATOM 678 N N . THR A 1 81 ? 4.998 13.203 -1.115 1.00 95.56 81 THR A N 1
ATOM 679 C CA . THR A 1 81 ? 3.958 13.882 -0.327 1.00 95.56 81 THR A CA 1
ATOM 680 C C . THR A 1 81 ? 4.440 14.154 1.097 1.00 95.56 81 THR A C 1
ATOM 682 O O . THR A 1 81 ? 4.399 15.294 1.549 1.00 95.56 81 THR A O 1
ATOM 685 N N . VAL A 1 82 ? 4.996 13.142 1.770 1.00 96.62 82 VAL A N 1
ATOM 686 C CA . VAL A 1 82 ? 5.531 13.295 3.134 1.00 96.62 82 VAL A CA 1
ATOM 687 C C . VAL A 1 82 ? 6.668 14.315 3.194 1.00 96.62 82 VAL A C 1
ATOM 689 O O . VAL A 1 82 ? 6.674 15.178 4.070 1.00 96.62 82 VAL A O 1
ATOM 692 N N . LYS A 1 83 ? 7.620 14.258 2.256 1.00 96.94 83 LYS A N 1
ATOM 693 C CA . LYS A 1 83 ? 8.719 15.232 2.204 1.00 96.94 83 LYS A CA 1
ATOM 694 C C . LYS A 1 83 ? 8.203 16.653 2.011 1.00 96.94 83 LYS A C 1
ATOM 696 O O . LYS A 1 83 ? 8.665 17.548 2.705 1.00 96.94 83 LYS A O 1
ATOM 701 N N . ASN A 1 84 ? 7.233 16.851 1.124 1.00 96.62 84 ASN A N 1
ATOM 702 C CA . ASN A 1 84 ? 6.642 18.166 0.893 1.00 96.62 84 ASN A CA 1
ATOM 703 C C . ASN A 1 84 ? 5.958 18.718 2.155 1.00 96.62 84 ASN A C 1
ATOM 705 O O . ASN A 1 84 ? 6.158 19.880 2.483 1.00 96.62 84 ASN A O 1
ATOM 709 N N . MET A 1 85 ? 5.211 17.889 2.892 1.00 95.00 85 MET A N 1
ATOM 710 C CA . MET A 1 85 ? 4.510 18.312 4.115 1.00 95.00 85 MET A CA 1
ATOM 711 C C . MET A 1 85 ? 5.447 18.637 5.286 1.00 95.00 85 MET A C 1
ATOM 713 O O . MET A 1 85 ? 5.062 19.353 6.202 1.00 95.00 85 MET A O 1
ATOM 717 N N . THR A 1 86 ? 6.659 18.084 5.289 1.00 95.56 86 THR A N 1
ATOM 718 C CA . THR A 1 86 ? 7.572 18.123 6.446 1.00 95.56 86 THR A CA 1
ATOM 719 C C . THR A 1 86 ? 8.859 18.902 6.178 1.00 95.56 86 THR A C 1
ATOM 721 O O . THR A 1 86 ? 9.793 18.835 6.976 1.00 95.56 86 THR A O 1
ATOM 724 N N . GLY A 1 87 ? 8.958 19.591 5.037 1.00 94.00 87 GLY A N 1
ATOM 725 C CA . GLY A 1 87 ? 10.163 20.334 4.657 1.00 94.00 87 GLY A CA 1
ATOM 726 C C . GLY A 1 87 ? 11.369 19.445 4.320 1.00 94.00 87 GLY A C 1
ATOM 727 O O . GLY A 1 87 ? 12.509 19.845 4.521 1.00 94.00 87 GLY A O 1
ATOM 728 N N . GLY A 1 88 ? 11.136 18.227 3.818 1.00 94.06 88 GLY A N 1
ATOM 729 C CA . GLY A 1 88 ? 12.172 17.331 3.284 1.00 94.06 88 GLY A CA 1
ATOM 730 C C . GLY A 1 88 ? 12.391 16.036 4.071 1.00 94.06 88 GLY A C 1
ATOM 731 O O . GLY A 1 88 ? 13.104 15.141 3.600 1.00 94.06 88 GLY A O 1
ATOM 732 N N . THR A 1 89 ? 11.752 15.876 5.230 1.00 93.88 89 THR A N 1
ATOM 733 C CA . THR A 1 89 ? 11.900 14.677 6.061 1.00 93.88 89 THR A CA 1
ATOM 734 C C . THR A 1 89 ? 10.974 13.547 5.602 1.00 93.88 89 THR A C 1
ATOM 736 O O . THR A 1 89 ? 9.883 13.736 5.092 1.00 93.88 89 THR A O 1
ATOM 739 N N . SER A 1 90 ? 11.421 12.303 5.747 1.00 92.94 90 SER A N 1
ATOM 740 C CA . SER A 1 90 ? 10.569 11.119 5.546 1.00 92.94 90 SER A CA 1
ATOM 741 C C . SER A 1 90 ? 11.069 9.965 6.403 1.00 92.94 90 SER A C 1
ATOM 743 O O . SER A 1 90 ? 11.185 8.822 5.953 1.00 92.94 90 SER A O 1
ATOM 745 N N . LYS A 1 91 ? 11.474 10.275 7.637 1.00 94.56 91 LYS A N 1
ATOM 746 C CA . LYS A 1 91 ? 11.866 9.243 8.595 1.00 94.56 91 LYS A CA 1
ATOM 747 C C . LYS A 1 91 ? 10.666 8.341 8.900 1.00 94.56 91 LYS A C 1
ATOM 749 O O . LYS A 1 91 ? 9.522 8.691 8.609 1.00 94.56 91 LYS A O 1
ATOM 754 N N . LYS A 1 92 ? 10.927 7.134 9.395 1.00 93.50 92 LYS A N 1
ATOM 755 C CA . LYS A 1 92 ? 9.908 6.080 9.451 1.00 93.50 92 LYS A CA 1
ATOM 756 C C . LYS A 1 92 ? 8.777 6.435 10.422 1.00 93.50 92 LYS A C 1
ATOM 758 O O . LYS A 1 92 ? 7.619 6.196 10.111 1.00 93.50 92 LYS A O 1
ATOM 763 N N . GLU A 1 93 ? 9.126 7.058 11.537 1.00 95.00 93 GLU A N 1
ATOM 764 C CA . GLU A 1 93 ? 8.236 7.606 12.556 1.00 95.00 93 GLU A CA 1
ATOM 765 C C . GLU A 1 93 ? 7.339 8.718 11.998 1.00 95.00 93 GLU A C 1
ATOM 767 O O . GLU A 1 93 ? 6.133 8.707 12.212 1.00 95.00 93 GLU A O 1
ATOM 772 N N . VAL A 1 94 ? 7.899 9.601 11.168 1.00 95.38 94 VAL A N 1
ATOM 773 C CA . VAL A 1 94 ? 7.139 10.652 10.476 1.00 95.38 94 VAL A CA 1
ATOM 774 C C . VAL A 1 94 ? 6.155 10.040 9.477 1.00 95.38 94 VAL A C 1
ATOM 776 O O . VAL A 1 94 ? 5.024 10.496 9.350 1.00 95.38 94 VAL A O 1
ATOM 779 N N . CYS A 1 95 ? 6.565 8.975 8.779 1.00 95.56 95 CYS A N 1
ATOM 780 C CA . CYS A 1 95 ? 5.682 8.253 7.862 1.00 95.56 95 CYS A CA 1
ATOM 781 C C . CYS A 1 95 ? 4.540 7.538 8.603 1.00 95.56 95 CYS A C 1
ATOM 783 O O . CYS A 1 95 ? 3.441 7.466 8.063 1.00 95.56 95 CYS A O 1
ATOM 785 N N . LEU A 1 96 ? 4.793 7.010 9.809 1.00 96.50 96 LEU A N 1
ATOM 786 C CA . LEU A 1 96 ? 3.771 6.384 10.653 1.00 96.50 96 LEU A CA 1
ATOM 787 C C . LEU A 1 96 ? 2.730 7.418 11.090 1.00 96.50 96 LEU A C 1
ATOM 789 O O . LEU A 1 96 ? 1.544 7.218 10.849 1.00 96.50 96 LEU A O 1
ATOM 793 N N . ASP A 1 97 ? 3.185 8.523 11.685 1.00 96.62 97 ASP A N 1
ATOM 794 C CA . ASP A 1 97 ? 2.320 9.591 12.196 1.00 96.62 97 ASP A CA 1
ATOM 795 C C . ASP A 1 97 ? 1.440 10.189 11.089 1.00 96.62 97 ASP A C 1
ATOM 797 O O . ASP A 1 97 ? 0.214 10.209 11.204 1.00 96.62 97 ASP A O 1
ATOM 801 N N . LEU A 1 98 ? 2.044 10.594 9.966 1.00 96.81 98 LEU A N 1
ATOM 802 C CA . LEU A 1 98 ? 1.281 11.128 8.836 1.00 96.81 98 LEU A CA 1
ATOM 803 C C . LEU A 1 98 ? 0.371 10.076 8.198 1.00 96.81 98 LEU A C 1
ATOM 805 O O . LEU A 1 98 ? -0.726 10.416 7.767 1.00 96.81 98 LEU A O 1
ATOM 809 N N . GLY A 1 99 ? 0.794 8.809 8.152 1.00 96.44 99 GLY A N 1
ATOM 810 C CA . GLY A 1 99 ? -0.036 7.713 7.658 1.00 96.44 99 GLY A CA 1
ATOM 811 C C . GLY A 1 99 ? -1.310 7.544 8.484 1.00 96.44 99 GLY A C 1
ATOM 812 O O . GLY A 1 99 ? -2.397 7.492 7.914 1.00 96.44 99 GLY A O 1
ATOM 813 N N . LYS A 1 100 ? -1.197 7.541 9.819 1.00 97.12 100 LYS A N 1
ATOM 814 C CA . LYS A 1 100 ? -2.358 7.485 10.723 1.00 97.12 100 LYS A CA 1
ATOM 815 C C . LYS A 1 100 ? -3.272 8.696 10.536 1.00 97.12 100 LYS A C 1
ATOM 817 O O . LYS A 1 100 ? -4.473 8.526 10.353 1.00 97.12 100 LYS A O 1
ATOM 822 N N . LYS A 1 101 ? -2.708 9.907 10.482 1.00 96.62 101 LYS A N 1
ATOM 823 C CA . LYS A 1 101 ? -3.475 11.142 10.233 1.00 96.62 101 LYS A CA 1
ATOM 824 C C . LYS A 1 101 ? -4.221 11.111 8.900 1.00 96.62 101 LYS A C 1
ATOM 826 O O . LYS A 1 101 ? -5.376 11.516 8.846 1.00 96.62 101 LYS A O 1
ATOM 831 N N . ASN A 1 102 ? -3.588 10.614 7.838 1.00 96.94 102 ASN A N 1
ATOM 832 C CA . ASN A 1 102 ? -4.210 10.510 6.519 1.00 96.94 102 ASN A CA 1
ATOM 833 C C . ASN A 1 102 ? -5.360 9.490 6.500 1.00 96.94 102 ASN A C 1
ATOM 835 O O . ASN A 1 102 ? -6.390 9.738 5.881 1.00 96.94 102 ASN A O 1
ATOM 839 N N . ILE A 1 103 ? -5.212 8.368 7.210 1.00 95.69 103 ILE A N 1
ATOM 840 C CA . ILE A 1 103 ? -6.288 7.382 7.376 1.00 95.69 103 ILE A CA 1
ATOM 841 C C . ILE A 1 103 ? -7.476 8.002 8.116 1.00 95.69 103 ILE A C 1
ATOM 843 O O . ILE A 1 103 ? -8.611 7.839 7.675 1.00 95.69 103 ILE A O 1
ATOM 847 N N . GLU A 1 104 ? -7.238 8.717 9.217 1.00 96.00 104 GLU A N 1
ATOM 848 C CA . GLU A 1 104 ? -8.316 9.382 9.957 1.00 96.00 104 GLU A CA 1
ATOM 849 C C . GLU A 1 104 ? -8.995 10.473 9.120 1.00 96.00 104 GLU A C 1
ATOM 851 O O . GLU A 1 104 ? -10.221 10.530 9.078 1.00 96.00 104 GLU A O 1
ATOM 856 N N . ALA A 1 105 ? -8.228 11.266 8.366 1.00 95.25 105 ALA A N 1
ATOM 857 C CA . ALA A 1 105 ? -8.783 12.237 7.425 1.00 95.25 105 ALA A CA 1
ATOM 858 C C . ALA A 1 105 ? -9.673 11.567 6.362 1.00 95.25 105 ALA A C 1
ATOM 860 O O . ALA A 1 105 ? -10.762 12.058 6.070 1.00 95.25 105 ALA A O 1
ATOM 861 N N . LEU A 1 106 ? -9.251 10.415 5.827 1.00 92.31 106 LEU A N 1
ATOM 862 C CA . LEU A 1 106 ? -10.057 9.645 4.881 1.00 92.31 106 LEU A CA 1
ATOM 863 C C . LEU A 1 106 ? -11.336 9.094 5.530 1.00 92.31 106 LEU A C 1
ATOM 865 O O . LEU A 1 106 ? -12.392 9.141 4.910 1.00 92.31 106 LEU A O 1
ATOM 869 N N . LYS A 1 107 ? -11.273 8.598 6.772 1.00 90.75 107 LYS A N 1
ATOM 870 C CA . LYS A 1 107 ? -12.465 8.133 7.504 1.00 90.75 107 LYS A CA 1
ATOM 871 C C . LYS A 1 107 ? -13.470 9.260 7.737 1.00 90.75 107 LYS A C 1
ATOM 873 O O . LYS A 1 107 ? -14.663 9.017 7.603 1.00 90.75 107 LYS A O 1
ATOM 878 N N . LEU A 1 108 ? -13.006 10.463 8.085 1.00 91.88 108 LEU A N 1
ATOM 879 C CA . LEU A 1 108 ? -13.872 11.636 8.246 1.00 91.88 108 LEU A CA 1
ATOM 880 C C . LEU A 1 108 ? -14.578 11.973 6.929 1.00 91.88 108 LEU A C 1
ATOM 882 O O . LEU A 1 108 ? -15.801 12.029 6.900 1.00 91.88 108 LEU A O 1
ATOM 886 N N . LEU A 1 109 ? -13.819 12.053 5.832 1.00 88.75 109 LEU A N 1
ATOM 887 C CA . LEU A 1 109 ? -14.366 12.295 4.496 1.00 88.75 109 LEU A CA 1
ATOM 888 C C . LEU A 1 109 ? -15.433 11.255 4.106 1.00 88.75 109 LEU A C 1
ATOM 890 O O . LEU A 1 109 ? -16.471 11.600 3.552 1.00 88.75 109 LEU A O 1
ATOM 894 N N . LEU A 1 110 ? -15.186 9.973 4.394 1.00 85.25 110 LEU A N 1
ATOM 895 C CA . LEU A 1 110 ? -16.139 8.900 4.094 1.00 85.25 110 LEU A CA 1
ATOM 896 C C . LEU A 1 110 ? -17.424 9.003 4.927 1.00 85.25 110 LEU A C 1
ATOM 898 O O . LEU A 1 110 ? -18.495 8.757 4.385 1.00 85.25 110 LEU A O 1
ATOM 902 N N . ARG A 1 111 ? -17.342 9.403 6.201 1.00 86.12 111 ARG A N 1
ATOM 903 C CA . ARG A 1 111 ? -18.532 9.638 7.040 1.00 86.12 111 ARG A CA 1
ATOM 904 C C . ARG A 1 111 ? -19.371 10.805 6.531 1.00 86.12 111 ARG A C 1
ATOM 906 O O . ARG A 1 111 ? -20.594 10.718 6.542 1.00 86.12 111 ARG A O 1
ATOM 913 N N . ASP A 1 112 ? -18.719 11.864 6.057 1.00 83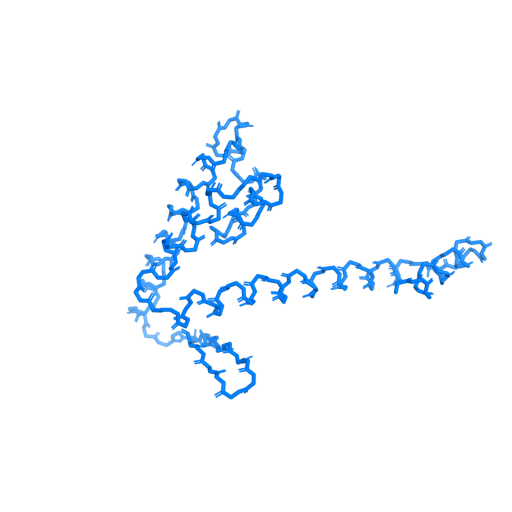.06 112 ASP A N 1
ATOM 914 C CA . ASP A 1 112 ? -19.417 13.006 5.464 1.00 83.06 112 ASP A CA 1
ATOM 915 C C . ASP A 1 112 ? -20.169 12.569 4.197 1.00 83.06 112 ASP A C 1
ATOM 917 O O . ASP A 1 112 ? -21.325 12.940 4.000 1.00 83.06 112 ASP A O 1
ATOM 921 N N . PHE A 1 113 ? -19.566 11.700 3.377 1.00 81.56 113 PHE A N 1
ATOM 922 C CA . PHE A 1 113 ? -20.236 11.116 2.213 1.00 81.56 113 PHE A CA 1
ATOM 923 C C . PHE A 1 113 ? -21.408 10.195 2.582 1.00 81.56 113 PHE A C 1
ATOM 925 O O . PHE A 1 113 ? -22.450 10.268 1.941 1.00 81.56 113 PHE A O 1
ATOM 932 N N . GLU A 1 114 ? -21.292 9.365 3.620 1.00 75.75 114 GLU A N 1
ATOM 933 C CA . GLU A 1 114 ? -22.398 8.508 4.086 1.00 75.75 114 GLU A CA 1
ATOM 934 C C . GLU A 1 114 ? -23.635 9.303 4.538 1.00 75.75 114 GLU A C 1
ATOM 936 O O . GLU A 1 114 ? -24.739 8.763 4.536 1.00 75.75 114 GLU A O 1
ATOM 941 N N . SER A 1 115 ? -23.466 10.579 4.899 1.00 71.69 115 SER A N 1
ATOM 942 C CA . SER A 1 115 ? -24.569 11.466 5.285 1.00 71.69 115 SER A CA 1
ATOM 943 C C . SER A 1 115 ? -25.296 12.126 4.103 1.00 71.69 115 SER A C 1
ATOM 945 O O . SER A 1 115 ? -26.338 12.747 4.305 1.00 71.69 115 SER A O 1
ATOM 947 N N . GLY A 1 116 ? -24.772 11.995 2.878 1.00 69.06 116 GLY A N 1
ATOM 948 C CA . GLY A 1 116 ? -25.405 12.483 1.652 1.00 69.06 116 GLY A CA 1
ATOM 949 C C . GLY A 1 116 ? -26.330 11.439 1.025 1.00 69.06 116 GLY A C 1
ATOM 950 O O . GLY A 1 116 ? -25.931 10.294 0.811 1.00 69.06 116 GLY A O 1
ATOM 951 N N . GLU A 1 117 ? -27.562 11.826 0.694 1.00 65.62 117 GLU A N 1
ATOM 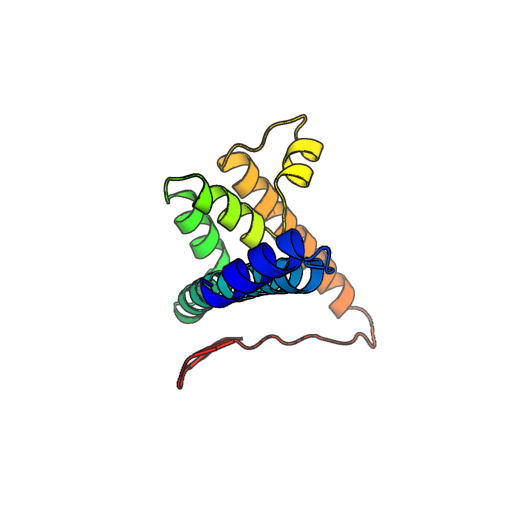952 C CA . GLU A 1 117 ? -28.483 10.962 -0.050 1.00 65.62 117 GLU A CA 1
ATOM 953 C C . GLU A 1 117 ? -27.919 10.685 -1.468 1.00 65.62 117 GLU A C 1
ATOM 955 O O . GLU A 1 117 ? -27.507 11.604 -2.172 1.00 65.62 117 GLU A O 1
ATOM 960 N N . GLU A 1 118 ? -27.888 9.404 -1.871 1.00 70.81 118 GLU A N 1
ATOM 961 C CA . GLU A 1 118 ? -27.593 8.897 -3.235 1.00 70.81 118 GLU A CA 1
ATOM 962 C C . GLU A 1 118 ? -26.124 8.726 -3.704 1.00 70.81 118 GLU A C 1
ATOM 964 O O . GLU A 1 118 ? -25.847 8.749 -4.906 1.00 70.81 118 GLU A O 1
ATOM 969 N N . LEU A 1 119 ? -25.154 8.452 -2.821 1.00 75.75 119 LEU A N 1
ATOM 970 C CA . LEU A 1 119 ? -23.782 8.132 -3.269 1.00 75.75 119 LEU A CA 1
ATOM 971 C C . LEU A 1 119 ? -23.542 6.642 -3.579 1.00 75.75 119 LEU A C 1
ATOM 973 O O . LEU A 1 119 ? -23.932 5.744 -2.831 1.00 75.75 119 LEU A O 1
ATOM 977 N N . TYR A 1 120 ? -22.805 6.372 -4.665 1.00 79.94 120 TYR A N 1
ATOM 978 C CA . TYR A 1 120 ? -22.321 5.029 -5.004 1.00 79.94 120 TYR A CA 1
ATOM 979 C C . TYR A 1 120 ? -21.290 4.529 -3.982 1.00 79.94 120 TYR A C 1
ATOM 981 O O . TYR A 1 120 ? -20.300 5.204 -3.699 1.00 79.94 120 TYR A O 1
ATOM 989 N N . GLN A 1 121 ? -21.474 3.302 -3.490 1.00 75.88 121 GLN A N 1
ATOM 990 C CA . GLN A 1 121 ? -20.555 2.658 -2.548 1.00 75.88 121 GLN A CA 1
ATOM 991 C C . GLN A 1 121 ? -19.668 1.617 -3.237 1.00 75.88 121 GLN A C 1
ATOM 993 O O . GLN A 1 121 ? -20.123 0.844 -4.082 1.00 75.88 121 GLN A O 1
ATOM 998 N N . ILE A 1 122 ? -18.399 1.547 -2.827 1.00 80.31 122 ILE A N 1
ATOM 999 C CA . ILE A 1 122 ? -17.464 0.500 -3.254 1.00 80.31 122 ILE A CA 1
ATOM 1000 C C . ILE A 1 122 ? -17.226 -0.447 -2.084 1.00 80.31 122 ILE A C 1
ATOM 1002 O O . ILE A 1 122 ? -16.680 -0.059 -1.054 1.00 80.31 122 ILE A O 1
ATOM 1006 N N . ARG A 1 123 ? -17.584 -1.718 -2.272 1.00 85.06 123 ARG A N 1
ATOM 1007 C CA . ARG A 1 123 ? -17.295 -2.793 -1.323 1.00 85.06 123 ARG A CA 1
ATOM 1008 C C . ARG A 1 123 ? -16.131 -3.633 -1.834 1.00 85.06 123 ARG A C 1
ATOM 1010 O O . ARG A 1 123 ? -16.182 -4.155 -2.946 1.00 85.06 123 ARG A O 1
ATOM 1017 N N . VAL A 1 124 ? -15.095 -3.786 -1.015 1.00 89.75 124 VAL A N 1
ATOM 1018 C CA . VAL A 1 124 ? -13.912 -4.590 -1.345 1.00 89.75 124 VAL A CA 1
ATOM 1019 C C . VAL A 1 124 ? -13.915 -5.838 -0.478 1.00 89.75 124 VAL A C 1
ATOM 1021 O O . VAL A 1 124 ? -13.918 -5.738 0.740 1.00 89.75 124 VAL A O 1
ATOM 1024 N N . ARG A 1 125 ? -13.888 -7.015 -1.105 1.00 94.38 125 ARG A N 1
ATOM 1025 C CA . ARG A 1 125 ? -13.748 -8.303 -0.415 1.00 94.38 125 ARG A CA 1
ATOM 1026 C C . ARG A 1 125 ? -12.454 -8.971 -0.842 1.00 94.38 125 ARG A C 1
ATOM 1028 O O . ARG A 1 125 ? -12.134 -9.003 -2.031 1.00 94.38 125 ARG A O 1
ATOM 1035 N N . ILE A 1 126 ? -11.712 -9.512 0.120 1.00 94.81 126 ILE A N 1
ATOM 1036 C CA . ILE A 1 126 ? -10.477 -10.251 -0.136 1.00 94.81 126 ILE A CA 1
ATOM 1037 C C . ILE A 1 126 ? -10.731 -11.722 0.170 1.00 94.81 126 ILE A C 1
ATOM 1039 O O . ILE A 1 126 ? -11.001 -12.089 1.313 1.00 94.81 126 ILE A O 1
ATOM 1043 N N . ARG A 1 127 ? -10.598 -12.569 -0.853 1.00 95.62 127 ARG A N 1
ATOM 1044 C CA . ARG A 1 127 ? -10.759 -14.020 -0.740 1.00 95.62 127 ARG A CA 1
ATOM 1045 C C . ARG A 1 127 ? -9.422 -14.733 -0.881 1.00 95.62 127 ARG A C 1
ATOM 1047 O O . ARG A 1 127 ? -8.650 -14.442 -1.795 1.00 95.62 127 ARG A O 1
ATOM 1054 N N . LYS A 1 128 ? -9.182 -15.712 -0.011 1.00 94.12 128 LYS A N 1
ATOM 1055 C CA . LYS A 1 128 ? -8.079 -16.666 -0.121 1.00 94.12 128 LYS A CA 1
ATOM 1056 C C . LYS A 1 128 ? -8.614 -18.067 0.167 1.00 94.12 128 LYS A C 1
ATOM 1058 O O . LYS A 1 128 ? -9.040 -18.346 1.281 1.00 94.12 128 LYS A O 1
ATOM 1063 N N . GLU A 1 129 ? -8.571 -18.946 -0.834 1.00 93.00 129 GLU A N 1
ATOM 1064 C CA . GLU A 1 129 ? -9.121 -20.308 -0.744 1.00 93.00 129 GLU A CA 1
ATOM 1065 C C . GLU A 1 129 ? -10.598 -20.297 -0.293 1.00 93.00 129 GLU A C 1
ATOM 1067 O O . GLU A 1 129 ? -11.441 -19.767 -1.016 1.00 93.00 129 GLU A O 1
ATOM 1072 N N . ARG A 1 130 ? -10.915 -20.869 0.879 1.00 93.25 130 ARG A N 1
ATOM 1073 C CA . ARG A 1 130 ? -12.274 -20.931 1.454 1.00 93.25 130 ARG A CA 1
ATOM 1074 C C . ARG A 1 130 ? -12.586 -19.786 2.422 1.00 93.25 130 ARG A C 1
ATOM 1076 O O . ARG A 1 130 ? -13.651 -19.779 3.026 1.00 93.25 130 ARG A O 1
ATOM 1083 N N . GLU A 1 131 ? -11.661 -18.850 2.594 1.00 94.00 131 GLU A N 1
ATOM 1084 C CA . GLU A 1 131 ? -11.763 -17.775 3.574 1.00 94.00 131 GLU A CA 1
ATOM 1085 C C . GLU A 1 131 ? -11.955 -16.419 2.897 1.00 94.00 131 GLU A C 1
ATOM 1087 O O . GLU A 1 131 ? -11.379 -16.142 1.840 1.00 94.00 131 GLU A O 1
ATOM 1092 N N . GLU A 1 132 ? -12.738 -15.552 3.531 1.00 95.12 132 GLU A N 1
ATOM 1093 C CA . GLU A 1 132 ? -13.068 -14.222 3.028 1.00 95.12 132 GLU A CA 1
ATOM 1094 C C . GLU A 1 132 ? -13.045 -13.204 4.170 1.00 95.12 132 GLU A C 1
ATOM 1096 O O . GLU A 1 132 ? -13.457 -13.503 5.290 1.00 95.12 132 GLU A O 1
ATOM 1101 N N . VAL A 1 133 ? -12.540 -12.007 3.878 1.00 93.81 133 VAL A N 1
ATOM 1102 C CA . VAL A 1 133 ? -12.622 -10.836 4.756 1.00 93.81 133 VAL A CA 1
ATOM 1103 C C . VAL A 1 133 ? -13.152 -9.651 3.952 1.00 93.81 133 VAL A C 1
ATOM 1105 O O . VAL A 1 133 ? -12.816 -9.503 2.772 1.00 93.81 133 VAL A O 1
ATOM 1108 N N . GLU A 1 134 ? -13.965 -8.814 4.594 1.00 88.69 134 GLU A N 1
ATOM 1109 C CA . GLU A 1 134 ? -14.462 -7.540 4.054 1.00 88.69 134 GLU A CA 1
ATOM 1110 C C . GLU A 1 134 ? -13.683 -6.378 4.662 1.00 88.69 134 GLU A C 1
ATOM 1112 O O . GLU A 1 134 ? -13.463 -6.348 5.898 1.00 88.69 134 GLU A O 1
#